Protein AF-A0A379UQ92-F1 (afdb_monomer_lite)

Sequence (175 aa):
MRFTLWGLNIDIAHPAMRDFLAQQTHRRQARGRLIAERLEKAHIPGAWEGALRLANGGAVTRGHFARFLVECGKATTMAEVFKKYLARGKTGYVPPQWCTIEQAIDVIHHSGGKAVLAHPGRYDLSAKWLKRLVAHFADHHGDAMEVAQCQQSPNERTQLATLARQHHLWGIAWI

Foldseek 3Di:
DDFDKDWAPFQPPQPLNVVLVVVLLVLQLVLLVLLQVQCVVVVNHPLSVQQVVQCVPHRRDVQSSLVSCCVVVVDVDSVVCCVAACDVPHGSDDDGDDDDLLSVQVSSVSRVTAMEGEPLVPDPDDPVVSLVVLQVNLVSPHAAYELEDPPDDPVSSVSSVVSCVVSVHHYDYDD

Organism: Salmonella enterica I (NCBI:txid59201)

pLDDT: mean 93.79, std 5.14, range [59.25, 98.0]

Secondary structure (DSSP, 8-state):
----EEEES--TT-HHHHHHHHHHHHHHHHHHHHHHHHHHTTT-TTHHHHHHHHHTTS---HHHHHHHHHHTTS-SSHHHHHHHBSSTTSBT-----PPPHHHHHHHHHHTT-EEEE--GGGSS--HHHHHHHHHHHHHTT--EEEEEETT--HHHHHHHHHHHHHTTPEEEEE-

InterPro domains:
  IPR016195 Polymerase/histidinol phosphatase-like [SSF89550] (93-172)
  IPR052018 PHP domain-containing protein [PTHR42924] (7-172)

Structure (mmCIF, N/CA/C/O backbone):
data_AF-A0A379UQ92-F1
#
_entry.id   AF-A0A379UQ92-F1
#
loop_
_atom_site.group_PDB
_atom_site.id
_atom_site.type_symbol
_atom_site.label_atom_id
_atom_site.label_alt_id
_atom_site.label_comp_id
_atom_site.label_asym_id
_atom_site.label_entity_id
_atom_site.label_seq_id
_atom_site.pdbx_PDB_ins_code
_atom_site.Cartn_x
_atom_site.Cartn_y
_atom_site.Cartn_z
_atom_site.occupancy
_atom_site.B_iso_or_equiv
_atom_site.auth_seq_id
_atom_site.auth_comp_id
_atom_site.auth_asym_id
_atom_site.auth_atom_id
_atom_site.pdbx_PDB_model_num
ATOM 1 N N . MET A 1 1 ? 0.884 -9.292 3.750 1.00 71.69 1 MET A N 1
ATOM 2 C CA . MET A 1 1 ? 1.788 -8.120 3.728 1.00 71.69 1 MET A CA 1
ATOM 3 C C . MET A 1 1 ? 1.308 -7.149 2.658 1.00 71.69 1 MET A C 1
ATOM 5 O O . MET A 1 1 ? 0.411 -7.530 1.916 1.00 71.69 1 MET A O 1
ATOM 9 N N . ARG A 1 2 ? 1.802 -5.908 2.602 1.00 84.06 2 ARG A N 1
ATOM 10 C CA . ARG A 1 2 ? 1.401 -4.936 1.572 1.00 84.06 2 ARG A CA 1
ATOM 11 C C . ARG A 1 2 ? 2.636 -4.498 0.799 1.00 84.06 2 ARG A C 1
ATOM 13 O O . ARG A 1 2 ? 3.585 -4.043 1.425 1.00 84.06 2 ARG A O 1
ATOM 20 N N . PHE A 1 3 ? 2.553 -4.586 -0.520 1.00 91.62 3 PHE A N 1
ATOM 21 C CA . PHE A 1 3 ? 3.532 -4.045 -1.452 1.00 91.62 3 PHE A CA 1
ATOM 22 C C . PHE A 1 3 ? 2.894 -2.912 -2.254 1.00 91.62 3 PHE A C 1
ATOM 24 O O . PHE A 1 3 ? 1.665 -2.826 -2.347 1.00 91.62 3 PHE A O 1
ATOM 31 N N . THR A 1 4 ? 3.728 -2.035 -2.788 1.00 92.94 4 THR A N 1
ATOM 32 C CA . THR A 1 4 ? 3.337 -0.922 -3.644 1.00 92.94 4 THR A CA 1
ATOM 33 C C . THR A 1 4 ? 4.082 -1.069 -4.959 1.00 92.94 4 THR A C 1
ATOM 35 O O . THR A 1 4 ? 5.301 -1.238 -4.969 1.00 92.94 4 THR A O 1
ATOM 38 N N . LEU A 1 5 ? 3.335 -0.982 -6.052 1.00 94.94 5 LEU A N 1
ATOM 39 C CA . LEU A 1 5 ? 3.877 -0.882 -7.396 1.00 94.94 5 LEU A CA 1
ATOM 40 C C . LEU A 1 5 ? 3.509 0.484 -7.970 1.00 94.94 5 LEU A C 1
ATOM 42 O O . LEU A 1 5 ? 2.419 0.996 -7.695 1.00 94.94 5 LEU A O 1
ATOM 46 N N . TRP A 1 6 ? 4.411 1.063 -8.752 1.00 94.44 6 TRP A N 1
ATOM 47 C CA . TRP A 1 6 ? 4.132 2.241 -9.565 1.00 94.44 6 TRP A CA 1
ATOM 48 C C . TRP A 1 6 ? 4.063 1.853 -11.037 1.00 94.44 6 TRP A C 1
ATOM 50 O O . TRP A 1 6 ? 4.828 1.007 -11.490 1.00 94.44 6 TRP A O 1
ATOM 60 N N . GLY A 1 7 ? 3.150 2.490 -11.767 1.00 94.75 7 GLY A N 1
ATOM 61 C CA . GLY A 1 7 ? 3.137 2.480 -13.224 1.00 94.75 7 GLY A CA 1
ATOM 62 C C . GLY A 1 7 ? 3.697 3.799 -13.734 1.00 94.75 7 GLY A C 1
ATOM 63 O O . GLY A 1 7 ? 3.183 4.858 -13.374 1.00 94.75 7 GLY A O 1
ATOM 64 N N . LEU A 1 8 ? 4.749 3.741 -14.545 1.00 94.50 8 LEU A N 1
ATOM 65 C CA . LEU A 1 8 ? 5.326 4.907 -15.213 1.00 94.50 8 LEU A CA 1
ATOM 66 C C . LEU A 1 8 ? 4.976 4.891 -16.696 1.00 94.50 8 LEU A C 1
ATOM 68 O O . LEU A 1 8 ? 4.950 3.823 -17.301 1.00 94.50 8 LEU A O 1
ATOM 72 N N . ASN A 1 9 ? 4.742 6.072 -17.275 1.00 94.75 9 ASN A N 1
ATOM 73 C CA . ASN A 1 9 ? 4.379 6.234 -18.687 1.00 94.75 9 ASN A CA 1
ATOM 74 C C . ASN A 1 9 ? 3.146 5.406 -19.106 1.00 94.75 9 ASN A C 1
ATOM 76 O O . ASN A 1 9 ? 3.103 4.845 -20.195 1.00 94.75 9 ASN A O 1
ATOM 80 N N . ILE A 1 10 ? 2.167 5.289 -18.2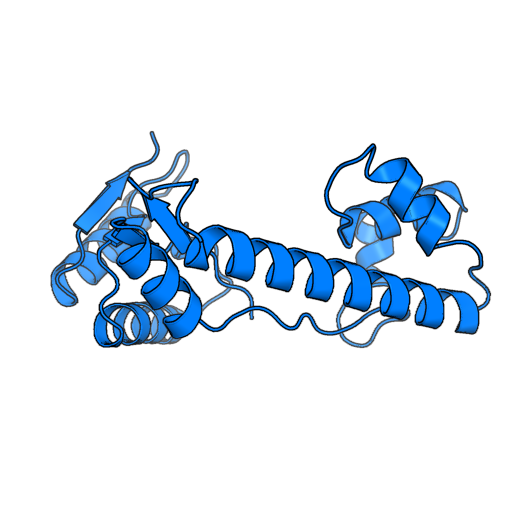07 1.00 96.19 10 ILE A N 1
ATOM 81 C CA . ILE A 1 10 ? 0.903 4.606 -18.488 1.00 96.19 10 ILE A CA 1
ATOM 82 C C . ILE A 1 10 ? -0.037 5.523 -19.273 1.00 96.19 10 ILE A C 1
ATOM 84 O O . ILE A 1 10 ? -0.128 6.721 -18.993 1.00 96.19 10 ILE A O 1
ATOM 88 N N . ASP A 1 11 ? -0.809 4.949 -20.187 1.00 95.88 11 ASP A N 1
ATOM 89 C CA . ASP A 1 11 ? -2.010 5.586 -20.707 1.00 95.88 11 ASP A CA 1
ATOM 90 C C . ASP A 1 11 ? -3.113 5.536 -19.638 1.00 95.88 11 ASP A C 1
ATOM 92 O O . ASP A 1 11 ? -3.733 4.505 -19.366 1.00 95.88 11 ASP A O 1
ATOM 96 N N . ILE A 1 12 ? -3.363 6.689 -19.020 1.00 94.88 12 ILE A N 1
ATOM 97 C CA . ILE A 1 12 ? -4.383 6.853 -17.979 1.00 94.88 12 ILE A CA 1
ATOM 98 C C . ILE A 1 12 ? -5.815 6.704 -18.513 1.00 94.88 12 ILE A C 1
ATOM 100 O O . ILE A 1 12 ? -6.742 6.493 -17.727 1.00 94.88 12 ILE A O 1
ATOM 104 N N . ALA A 1 13 ? -6.013 6.827 -19.829 1.00 96.19 13 ALA A N 1
ATOM 105 C CA . ALA A 1 13 ? -7.303 6.628 -20.472 1.00 96.19 13 ALA A CA 1
ATOM 106 C C . ALA A 1 13 ? -7.546 5.160 -20.850 1.00 96.19 13 ALA A C 1
ATOM 108 O O . ALA A 1 13 ? -8.695 4.811 -21.139 1.00 96.19 13 ALA A O 1
ATOM 109 N N . HIS A 1 14 ? -6.521 4.299 -20.784 1.00 97.19 14 HIS A N 1
ATOM 110 C CA . HIS A 1 14 ? -6.622 2.905 -21.197 1.00 97.19 14 HIS A CA 1
ATOM 111 C C . HIS A 1 14 ? -7.729 2.169 -20.413 1.00 97.19 14 HIS A C 1
ATOM 113 O O . HIS A 1 14 ? -7.691 2.147 -19.173 1.00 97.19 14 HIS A O 1
ATOM 119 N N . PRO A 1 15 ? -8.701 1.520 -21.088 1.00 96.31 15 PRO A N 1
ATOM 120 C CA . PRO A 1 15 ? -9.855 0.903 -20.431 1.00 96.31 15 PRO A CA 1
ATOM 121 C C . PRO A 1 15 ? -9.472 -0.090 -19.329 1.00 96.31 15 PRO A C 1
ATOM 123 O O . PRO A 1 15 ? -9.983 0.004 -18.217 1.00 96.31 15 PRO A O 1
ATOM 126 N N . ALA A 1 16 ? -8.481 -0.956 -19.581 1.00 94.44 16 ALA A N 1
ATOM 127 C CA . ALA A 1 16 ? -8.029 -1.935 -18.590 1.00 94.44 16 ALA A CA 1
ATOM 128 C C . ALA A 1 16 ? -7.503 -1.284 -17.294 1.00 94.44 16 ALA A C 1
ATOM 130 O O . ALA A 1 16 ? -7.762 -1.791 -16.204 1.00 94.44 16 ALA A O 1
ATOM 131 N N . MET A 1 17 ? -6.812 -0.139 -17.390 1.00 96.00 17 MET A N 1
ATOM 132 C CA . MET A 1 17 ? -6.321 0.598 -16.220 1.00 96.00 17 MET A CA 1
ATOM 133 C C . MET A 1 17 ? -7.483 1.224 -15.447 1.00 96.00 17 MET A C 1
ATOM 135 O O . MET A 1 17 ? -7.555 1.113 -14.221 1.00 96.00 17 MET A O 1
ATOM 139 N N . ARG A 1 18 ? -8.432 1.843 -16.157 1.00 96.88 18 ARG A N 1
ATOM 140 C CA . ARG A 1 18 ? -9.625 2.450 -15.550 1.00 96.88 18 ARG A CA 1
ATOM 141 C C . ARG A 1 18 ? -10.472 1.413 -14.819 1.00 96.88 18 ARG A C 1
ATOM 143 O O . ARG A 1 18 ? -10.818 1.625 -13.655 1.00 96.88 18 ARG A O 1
ATOM 150 N N . ASP A 1 19 ? -10.740 0.282 -15.461 1.00 96.44 19 ASP A N 1
ATOM 151 C CA . ASP A 1 19 ? -11.522 -0.810 -14.885 1.00 96.44 19 ASP A CA 1
ATOM 152 C C . ASP A 1 19 ? -10.812 -1.418 -13.676 1.00 96.44 19 ASP A C 1
ATOM 154 O O . ASP A 1 19 ? -11.422 -1.637 -12.626 1.00 96.44 19 ASP A O 1
ATOM 158 N N . PHE A 1 20 ? -9.498 -1.620 -13.772 1.00 95.94 20 PHE A N 1
ATOM 159 C CA . PHE A 1 20 ? -8.698 -2.123 -12.664 1.00 95.94 20 PHE A CA 1
ATOM 160 C C . PHE A 1 20 ? -8.739 -1.189 -11.446 1.00 95.94 20 PHE A C 1
ATOM 162 O O . PHE A 1 20 ? -8.986 -1.642 -10.323 1.00 95.94 20 PHE A O 1
ATOM 169 N N . LEU A 1 21 ? -8.558 0.122 -11.644 1.00 94.69 21 LEU A N 1
ATOM 170 C CA . LEU A 1 21 ? -8.633 1.120 -10.572 1.00 94.69 21 LEU A CA 1
ATOM 171 C C . LEU A 1 21 ? -10.047 1.235 -9.984 1.00 94.69 21 LEU A C 1
ATOM 173 O O . LEU A 1 21 ? -10.193 1.378 -8.762 1.00 94.69 21 LEU A O 1
ATOM 177 N N . ALA A 1 22 ? -11.088 1.113 -10.810 1.00 95.38 22 ALA A N 1
ATOM 178 C CA . ALA A 1 22 ? -12.474 1.060 -10.354 1.00 95.38 22 ALA A CA 1
ATOM 179 C C . ALA A 1 22 ? -12.717 -0.165 -9.457 1.00 95.38 22 ALA A C 1
ATOM 181 O O . ALA A 1 22 ? -13.262 -0.031 -8.357 1.00 95.38 22 ALA A O 1
ATOM 182 N N . GLN A 1 23 ? -12.214 -1.342 -9.845 1.00 95.31 23 GLN A N 1
ATOM 183 C CA . GLN A 1 23 ? -12.277 -2.549 -9.017 1.00 95.31 23 GLN A CA 1
ATOM 184 C C . GLN A 1 23 ? -11.530 -2.375 -7.687 1.00 95.31 23 GLN A C 1
ATOM 186 O O . GLN A 1 23 ? -12.061 -2.737 -6.633 1.00 95.31 23 GLN A O 1
ATOM 191 N N . GLN A 1 24 ? -10.326 -1.786 -7.690 1.00 94.50 24 GLN A N 1
ATOM 192 C CA . GLN A 1 24 ? -9.588 -1.527 -6.445 1.00 94.50 24 GLN A CA 1
ATOM 193 C C . GLN A 1 24 ? -10.324 -0.530 -5.537 1.00 94.50 24 GLN A C 1
ATOM 195 O O . GLN A 1 24 ? -10.327 -0.679 -4.309 1.00 94.50 24 GLN A O 1
ATOM 200 N N . THR A 1 25 ? -10.986 0.466 -6.129 1.00 93.56 25 THR A N 1
ATOM 201 C CA . THR A 1 25 ? -11.819 1.435 -5.408 1.00 93.56 25 THR A CA 1
ATOM 202 C C . THR A 1 25 ? -13.021 0.748 -4.767 1.00 93.56 25 THR A C 1
ATOM 204 O O . THR A 1 25 ? -13.250 0.915 -3.566 1.00 93.56 25 THR A O 1
ATOM 207 N N . HIS A 1 26 ? -13.726 -0.101 -5.516 1.00 94.31 26 HIS A N 1
ATOM 208 C CA . HIS A 1 26 ? -14.856 -0.869 -5.003 1.00 94.31 26 HIS A CA 1
ATOM 209 C C . HIS A 1 26 ? -14.442 -1.802 -3.854 1.00 94.31 26 HIS A C 1
ATOM 211 O O . HIS A 1 26 ? -15.044 -1.761 -2.780 1.00 94.31 26 HIS A O 1
ATOM 217 N N . ARG A 1 27 ? -13.344 -2.560 -4.004 1.00 94.31 27 ARG A N 1
ATOM 218 C CA . ARG A 1 27 ? -12.796 -3.424 -2.935 1.00 94.31 27 ARG A CA 1
ATOM 219 C C . ARG A 1 27 ? -12.478 -2.637 -1.665 1.00 94.31 27 ARG A C 1
ATOM 221 O O . ARG A 1 27 ? -12.752 -3.092 -0.553 1.00 94.31 27 ARG A O 1
ATOM 228 N N . ARG A 1 28 ? -11.912 -1.436 -1.809 1.00 93.69 28 ARG A N 1
ATOM 229 C CA . ARG A 1 28 ? -11.604 -0.550 -0.679 1.00 93.69 28 ARG A CA 1
ATOM 230 C C . ARG A 1 28 ? -12.867 -0.067 0.030 1.00 93.69 28 ARG A C 1
ATOM 232 O O . ARG A 1 28 ? -12.887 -0.078 1.261 1.00 93.69 28 ARG A O 1
ATOM 239 N N . GLN A 1 29 ? -13.893 0.334 -0.718 1.00 94.19 29 GLN A N 1
ATOM 240 C CA . GLN A 1 29 ? -15.174 0.764 -0.154 1.00 94.19 29 GLN A CA 1
ATOM 241 C C . GLN A 1 29 ? -15.892 -0.391 0.548 1.00 94.19 29 GLN A C 1
ATOM 243 O O . GLN A 1 29 ? -16.269 -0.242 1.708 1.00 94.19 29 GLN A O 1
ATOM 248 N N . ALA A 1 30 ? -15.995 -1.557 -0.095 1.00 95.06 30 ALA A N 1
ATOM 249 C CA . ALA A 1 30 ? -16.586 -2.760 0.491 1.00 95.06 30 ALA A CA 1
ATOM 250 C C . ALA A 1 30 ? -15.886 -3.141 1.803 1.00 95.06 30 ALA A C 1
ATOM 252 O O . ALA A 1 30 ? -16.522 -3.335 2.838 1.00 95.06 30 ALA A O 1
ATOM 253 N N . ARG A 1 31 ? -14.548 -3.129 1.808 1.00 96.19 31 ARG A N 1
ATOM 254 C CA . ARG A 1 31 ? -13.767 -3.330 3.030 1.00 96.19 31 ARG A CA 1
ATOM 255 C C . ARG A 1 31 ? -14.053 -2.269 4.094 1.00 96.19 31 ARG A C 1
ATOM 257 O O . ARG A 1 31 ? -14.074 -2.598 5.274 1.00 96.19 31 ARG A O 1
ATOM 264 N N . GLY A 1 32 ? -14.203 -1.005 3.708 1.00 96.12 32 GLY A N 1
ATOM 265 C CA . GLY A 1 32 ? -14.543 0.077 4.628 1.00 96.12 32 GLY A CA 1
ATOM 266 C C . GLY A 1 32 ? -15.903 -0.133 5.299 1.00 96.12 32 GLY A C 1
ATOM 267 O O . GLY A 1 32 ? -15.993 -0.007 6.516 1.00 96.12 32 GLY A O 1
ATOM 268 N N . ARG A 1 33 ? -16.919 -0.560 4.543 1.00 96.62 33 ARG A N 1
ATOM 269 C CA . ARG A 1 33 ? -18.237 -0.920 5.091 1.00 96.62 33 ARG A CA 1
ATOM 270 C C . ARG A 1 33 ? -18.137 -2.068 6.101 1.00 96.62 33 ARG A C 1
ATOM 272 O O . ARG A 1 33 ? -18.614 -1.928 7.219 1.00 96.62 33 ARG A O 1
ATOM 279 N N . LEU A 1 34 ? -17.375 -3.119 5.786 1.00 97.44 34 LEU A N 1
ATOM 280 C CA . LEU A 1 34 ? -17.117 -4.221 6.727 1.00 97.44 34 LEU A CA 1
ATOM 281 C C . LEU A 1 34 ? -16.401 -3.772 8.014 1.00 97.44 34 LEU A C 1
ATOM 283 O O . LEU A 1 34 ? -16.612 -4.352 9.079 1.00 97.44 34 LEU A O 1
ATOM 287 N N . ILE A 1 35 ? -15.515 -2.770 7.937 1.00 97.44 35 ILE A N 1
ATOM 288 C CA . ILE A 1 35 ? -14.888 -2.184 9.133 1.00 97.44 35 ILE A CA 1
ATOM 289 C C . ILE A 1 35 ? -15.955 -1.510 9.990 1.00 97.44 35 ILE A C 1
ATOM 291 O O . ILE A 1 35 ? -15.989 -1.752 11.196 1.00 97.44 35 ILE A O 1
ATOM 295 N N . ALA A 1 36 ? -16.816 -0.697 9.374 1.00 97.38 36 ALA A N 1
ATOM 296 C CA . ALA A 1 36 ? -17.895 -0.011 10.070 1.00 97.38 36 ALA A CA 1
ATOM 297 C C . ALA A 1 36 ? -18.851 -1.003 10.741 1.00 97.38 36 ALA A C 1
ATOM 299 O O . ALA A 1 36 ? -19.088 -0.882 11.934 1.00 97.38 36 ALA A O 1
ATOM 300 N N . GLU A 1 37 ? -19.281 -2.056 10.043 1.00 97.44 37 GLU A N 1
ATOM 301 C CA . GLU A 1 37 ? -20.126 -3.117 10.614 1.00 97.44 37 GLU A CA 1
ATOM 302 C C . GLU A 1 37 ? -19.489 -3.796 11.837 1.00 97.44 37 GLU A C 1
ATOM 304 O O . GLU A 1 37 ? -20.167 -4.122 12.811 1.00 97.44 37 GLU A O 1
ATOM 309 N N . ARG A 1 38 ? -18.169 -4.027 11.817 1.00 97.50 38 ARG A N 1
ATOM 310 C CA . ARG A 1 38 ? -17.452 -4.607 12.966 1.00 97.50 38 ARG A CA 1
ATOM 311 C C . ARG A 1 38 ? -17.343 -3.639 14.143 1.00 97.50 38 ARG A C 1
ATOM 313 O O . ARG A 1 38 ? -17.258 -4.102 15.277 1.00 97.50 38 ARG A O 1
ATOM 320 N N . LEU A 1 39 ? -17.291 -2.336 13.883 1.00 97.06 39 LEU A N 1
ATOM 321 C CA . LEU A 1 39 ? -17.294 -1.300 14.918 1.00 97.06 39 LEU A CA 1
ATOM 322 C C . LEU A 1 39 ? -18.701 -1.110 15.501 1.00 97.06 39 LEU A C 1
ATOM 324 O O . LEU A 1 39 ? -18.840 -1.042 16.718 1.00 97.06 39 LEU A O 1
ATOM 328 N N . GLU A 1 40 ? -19.731 -1.149 14.658 1.00 96.75 40 GLU A N 1
ATOM 329 C CA . GLU A 1 40 ? -21.146 -1.118 15.042 1.00 96.75 40 GLU A CA 1
ATOM 330 C C . GLU A 1 40 ? -21.470 -2.250 16.028 1.00 96.75 40 GLU A C 1
ATOM 332 O O . GLU A 1 40 ? -21.958 -2.009 17.130 1.00 96.75 40 GLU A O 1
ATOM 337 N N . LYS A 1 41 ? -21.065 -3.486 15.698 1.00 96.56 41 LYS A N 1
ATOM 338 C CA . LYS A 1 41 ? -21.192 -4.664 16.581 1.00 96.56 41 LYS A CA 1
ATOM 339 C C . LYS A 1 41 ? -20.452 -4.526 17.915 1.00 96.56 41 LYS A C 1
ATOM 341 O O . LYS A 1 41 ? -20.736 -5.273 18.842 1.00 96.56 41 LYS A O 1
ATOM 346 N N . ALA A 1 42 ? -19.501 -3.602 18.009 1.00 95.19 42 ALA A N 1
ATOM 347 C CA . ALA A 1 42 ? -18.781 -3.272 19.234 1.00 95.19 42 ALA A CA 1
ATOM 348 C C . A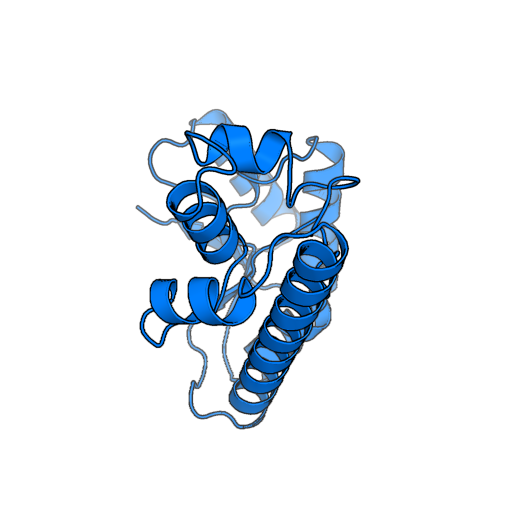LA A 1 42 ? -19.323 -2.001 19.915 1.00 95.19 42 ALA A C 1
ATOM 350 O O . ALA A 1 42 ? -18.613 -1.381 20.708 1.00 95.19 42 ALA A O 1
ATOM 351 N N . HIS A 1 43 ? -20.562 -1.609 19.601 1.00 95.69 43 HIS A N 1
ATOM 352 C CA . HIS A 1 43 ? -21.240 -0.426 20.135 1.00 95.69 43 HIS A CA 1
ATOM 353 C C . HIS A 1 43 ? -20.517 0.891 19.801 1.00 95.69 43 HIS A C 1
ATOM 355 O O . HIS A 1 43 ? -20.416 1.806 20.625 1.00 95.69 43 HIS A O 1
ATOM 361 N N . ILE A 1 44 ? -19.979 0.980 18.582 1.00 95.56 44 ILE A N 1
ATOM 362 C CA . ILE A 1 44 ? -19.385 2.196 18.017 1.00 95.56 44 ILE A CA 1
ATOM 363 C C . ILE A 1 44 ? -20.119 2.523 16.707 1.00 95.56 44 ILE A C 1
ATOM 365 O O . ILE A 1 44 ? -19.621 2.180 15.628 1.00 95.56 44 ILE A O 1
ATOM 369 N N . PRO A 1 45 ? -21.310 3.142 16.796 1.00 95.94 45 PRO A N 1
ATOM 370 C CA . PRO A 1 45 ? -22.138 3.409 15.633 1.00 95.94 45 PRO A CA 1
ATOM 371 C C . PRO A 1 45 ? -21.595 4.534 14.750 1.00 95.94 45 PRO A C 1
ATOM 373 O O . PRO A 1 45 ? -20.821 5.375 15.208 1.00 95.94 45 PRO A O 1
ATOM 376 N N . GLY A 1 46 ? -22.019 4.575 13.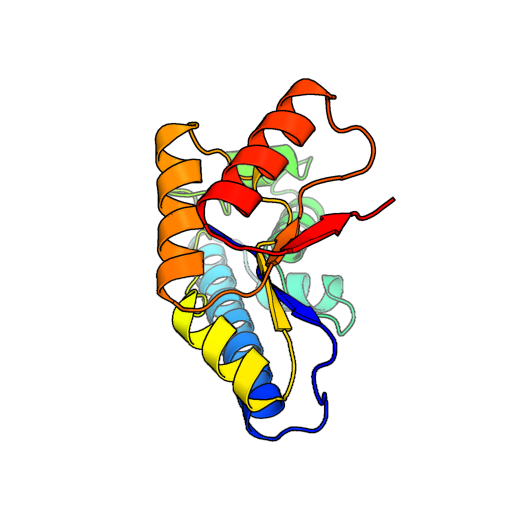484 1.00 95.88 46 GLY A N 1
ATOM 377 C CA . GLY A 1 46 ? -21.767 5.714 12.579 1.00 95.88 46 GLY A CA 1
ATOM 378 C C . GLY A 1 46 ? -20.333 5.818 12.043 1.00 95.88 46 GLY A C 1
ATOM 379 O O . GLY A 1 46 ? -19.898 6.866 11.554 1.00 95.88 46 GLY A O 1
ATOM 380 N N . ALA A 1 47 ? -19.560 4.735 12.150 1.00 96.81 47 ALA A N 1
ATOM 381 C CA . ALA A 1 47 ? -18.155 4.730 11.762 1.00 96.81 47 ALA A CA 1
ATOM 382 C C . ALA A 1 47 ? -17.935 4.912 10.253 1.00 96.81 47 ALA A C 1
ATOM 384 O O . ALA A 1 47 ? -16.899 5.449 9.851 1.00 96.81 47 ALA A O 1
ATOM 385 N N . TRP A 1 48 ? -18.877 4.471 9.413 1.00 97.19 48 TRP A N 1
ATOM 386 C CA . TRP A 1 48 ? -18.783 4.645 7.962 1.00 97.19 48 TRP A CA 1
ATOM 387 C C . TRP A 1 48 ? -18.937 6.117 7.574 1.00 97.19 48 TRP A C 1
ATOM 389 O O . TRP A 1 48 ? -18.086 6.663 6.873 1.00 97.19 48 TRP A O 1
ATOM 399 N N . GLU A 1 49 ? -19.976 6.768 8.084 1.00 96.81 49 GLU A N 1
ATOM 400 C CA . GLU A 1 49 ? -20.319 8.165 7.836 1.00 96.81 49 GLU A CA 1
ATOM 401 C C . GLU A 1 49 ? -19.217 9.087 8.358 1.00 96.81 49 GLU A C 1
ATOM 403 O O . GLU A 1 49 ? -18.761 9.988 7.650 1.00 96.81 49 GLU A O 1
ATOM 408 N N . GLY A 1 50 ? -18.714 8.812 9.565 1.00 96.56 50 GLY A N 1
ATOM 409 C CA . GLY A 1 50 ? -17.582 9.533 10.137 1.00 96.56 50 GLY A CA 1
ATOM 410 C C . GLY A 1 50 ? -16.320 9.410 9.284 1.00 96.56 50 GLY A C 1
ATOM 411 O O . GLY A 1 50 ? -15.684 10.413 8.956 1.00 96.56 50 GLY A O 1
ATOM 412 N N . ALA A 1 51 ? -15.979 8.192 8.852 1.00 97.00 51 ALA A N 1
ATOM 413 C CA . ALA A 1 51 ? -14.827 7.972 7.983 1.00 97.00 51 ALA A CA 1
ATOM 414 C C . ALA A 1 51 ? -14.993 8.615 6.594 1.00 97.00 51 ALA A C 1
ATOM 416 O O . ALA A 1 51 ? -14.001 9.072 6.025 1.00 97.00 51 ALA A O 1
ATOM 417 N N . LEU A 1 52 ? -16.213 8.663 6.050 1.00 96.31 52 LEU A N 1
ATOM 418 C CA . LEU A 1 52 ? -16.516 9.301 4.769 1.00 96.31 52 LEU A CA 1
ATOM 419 C C . LEU A 1 52 ? -16.374 10.824 4.857 1.00 96.31 52 LEU A C 1
ATOM 421 O O . LEU A 1 52 ? -15.697 11.418 4.017 1.00 96.31 52 LEU A O 1
ATOM 425 N N . ARG A 1 53 ? -16.921 11.442 5.913 1.00 97.06 53 ARG A N 1
ATOM 426 C CA . ARG A 1 53 ? -16.748 12.876 6.200 1.00 97.06 53 ARG A CA 1
ATOM 427 C C . ARG A 1 53 ? -15.267 13.242 6.274 1.00 97.06 53 ARG A C 1
ATOM 429 O O . ARG A 1 53 ? -14.825 14.189 5.635 1.00 97.06 53 ARG A O 1
ATOM 436 N N . LEU A 1 54 ? -14.485 12.445 6.998 1.00 95.88 54 LEU A N 1
ATOM 437 C CA . LEU A 1 54 ? -13.046 12.660 7.170 1.00 95.88 54 LEU A CA 1
ATOM 438 C C . LEU A 1 54 ? -12.213 12.371 5.917 1.00 95.88 54 LEU A C 1
ATOM 440 O O . LEU A 1 54 ? -11.058 12.791 5.849 1.00 95.88 54 LEU A O 1
ATOM 444 N N . ALA A 1 55 ? -12.767 11.642 4.947 1.00 94.44 55 ALA A N 1
ATOM 445 C CA . ALA A 1 55 ? -12.119 11.402 3.665 1.00 94.44 55 ALA A CA 1
ATOM 446 C C . ALA A 1 55 ? -12.247 12.595 2.705 1.00 94.44 55 ALA A C 1
ATOM 448 O O . ALA A 1 55 ? -11.463 12.672 1.763 1.00 94.44 55 ALA A O 1
ATOM 449 N N . ASN A 1 56 ? -13.204 13.504 2.939 1.00 93.00 56 ASN A N 1
ATOM 450 C CA . ASN A 1 56 ? -13.433 14.728 2.163 1.00 93.00 56 ASN A CA 1
ATOM 451 C C . ASN A 1 56 ? -13.457 14.500 0.636 1.00 93.00 56 ASN A C 1
ATOM 453 O O . ASN A 1 56 ? -12.673 15.082 -0.109 1.00 93.00 56 ASN A O 1
ATOM 457 N N . GLY A 1 57 ? -14.293 13.564 0.176 1.00 88.50 57 GLY A N 1
ATOM 458 C CA . GLY A 1 57 ? -14.382 13.175 -1.241 1.00 88.50 57 GLY A CA 1
ATOM 459 C C . GLY A 1 57 ? -13.245 12.268 -1.738 1.00 88.50 57 GLY A C 1
ATOM 460 O O . GLY A 1 57 ? -13.333 11.713 -2.830 1.00 88.50 57 GLY A O 1
ATOM 461 N N . GLY A 1 58 ? -12.201 12.060 -0.933 1.00 91.00 58 GLY A N 1
ATOM 462 C CA . GLY A 1 58 ? -11.109 11.136 -1.215 1.00 91.00 58 GLY A CA 1
ATOM 463 C C . GLY A 1 58 ? -11.421 9.673 -0.880 1.00 91.00 58 GLY A C 1
ATOM 464 O O . GLY A 1 58 ? -12.457 9.310 -0.318 1.00 91.00 58 GLY A O 1
ATOM 465 N N . ALA A 1 59 ? -10.469 8.792 -1.193 1.00 90.38 59 ALA A N 1
ATOM 466 C CA . ALA A 1 59 ? -10.604 7.365 -0.922 1.00 90.38 59 ALA A CA 1
ATOM 467 C C . ALA A 1 59 ? -10.583 7.065 0.587 1.00 90.38 59 ALA A C 1
ATOM 469 O O . ALA A 1 59 ? -9.611 7.363 1.285 1.00 90.38 59 ALA A O 1
ATOM 470 N N . VAL A 1 60 ? -11.615 6.383 1.094 1.00 94.12 60 VAL A N 1
ATOM 471 C CA . VAL A 1 60 ? -11.695 6.009 2.514 1.00 94.12 60 VAL A CA 1
ATOM 472 C C . VAL A 1 60 ? -10.554 5.056 2.897 1.00 94.12 60 VAL A C 1
ATOM 474 O O . VAL A 1 60 ? -10.320 4.025 2.261 1.00 94.12 60 VAL A O 1
ATOM 477 N N . THR A 1 61 ? -9.827 5.383 3.966 1.00 93.19 61 THR A N 1
ATOM 478 C CA . THR A 1 61 ? -8.728 4.565 4.494 1.00 93.19 61 THR A CA 1
ATOM 479 C C . THR A 1 61 ? -8.955 4.221 5.962 1.00 93.19 61 THR A C 1
ATOM 481 O O . THR A 1 61 ? -9.748 4.856 6.652 1.00 93.19 61 THR A O 1
ATOM 484 N N . ARG A 1 62 ? -8.199 3.245 6.487 1.00 94.38 62 ARG A N 1
ATOM 485 C CA . ARG A 1 62 ? -8.176 2.963 7.936 1.00 94.38 62 ARG A CA 1
ATOM 486 C C . ARG A 1 62 ? -7.797 4.185 8.778 1.00 94.38 62 ARG A C 1
ATOM 488 O O . ARG A 1 62 ? -8.202 4.252 9.929 1.00 94.38 62 ARG A O 1
ATOM 495 N N . GLY A 1 63 ? -7.033 5.127 8.219 1.00 95.00 63 GLY A N 1
ATOM 496 C CA . GLY A 1 63 ? -6.685 6.366 8.908 1.00 95.00 63 GLY A CA 1
ATOM 497 C C . GLY A 1 63 ? -7.908 7.239 9.189 1.00 95.00 63 GLY A C 1
ATOM 498 O O . GLY A 1 63 ? -7.976 7.849 10.247 1.00 95.00 63 GLY A O 1
ATOM 499 N N . HIS A 1 64 ? -8.907 7.244 8.302 1.00 97.25 64 HIS A N 1
ATOM 500 C CA . HIS A 1 64 ? -10.139 8.013 8.514 1.00 97.25 64 HIS A CA 1
ATOM 501 C C . HIS A 1 64 ? -10.996 7.404 9.627 1.00 97.25 64 HIS A C 1
ATOM 503 O O . HIS A 1 64 ? -11.439 8.126 10.511 1.00 97.25 64 HIS A O 1
ATOM 509 N N . PHE A 1 65 ? -11.123 6.073 9.669 1.00 97.44 65 PHE A N 1
ATOM 510 C CA . PHE A 1 65 ? -11.744 5.387 10.810 1.00 97.44 65 PHE A CA 1
ATOM 511 C C . PHE A 1 65 ? -11.012 5.667 12.121 1.00 97.44 65 PHE A C 1
ATOM 513 O O . PHE A 1 65 ? -11.645 5.841 13.155 1.00 97.44 65 PHE A O 1
ATOM 520 N N . ALA A 1 66 ? -9.678 5.719 12.092 1.00 97.25 66 ALA A N 1
ATOM 521 C CA . ALA A 1 66 ? -8.918 6.011 13.294 1.00 97.25 66 ALA A CA 1
ATOM 522 C C . ALA A 1 66 ? -9.147 7.439 13.798 1.00 97.25 66 ALA A C 1
ATOM 524 O O . ALA A 1 66 ? -9.361 7.628 14.989 1.00 97.25 66 ALA A O 1
ATOM 525 N N . ARG A 1 67 ? -9.198 8.422 12.896 1.00 96.81 67 ARG A N 1
ATOM 526 C CA . ARG A 1 67 ? -9.572 9.799 13.245 1.00 96.81 67 ARG A CA 1
ATOM 527 C C . ARG A 1 67 ? -10.988 9.874 13.823 1.00 96.81 67 ARG A C 1
ATOM 529 O O . ARG A 1 67 ? -11.164 10.494 14.860 1.00 96.81 67 ARG A O 1
ATOM 536 N N . PHE A 1 68 ? -11.954 9.170 13.231 1.00 97.56 68 PHE A N 1
ATOM 537 C CA . PHE A 1 68 ? -13.316 9.078 13.769 1.00 97.56 68 PHE A CA 1
ATOM 538 C C . PHE A 1 68 ? -13.348 8.494 15.192 1.00 97.56 68 PHE A C 1
ATOM 540 O O . PHE A 1 68 ? -14.011 9.028 16.074 1.00 97.56 68 PHE A O 1
ATOM 547 N N . LEU A 1 69 ? -12.586 7.427 15.453 1.00 96.94 69 LEU A N 1
ATOM 548 C CA . LEU A 1 69 ? -12.498 6.829 16.791 1.00 96.94 69 LEU A CA 1
ATOM 549 C C . LEU A 1 69 ? -11.896 7.784 17.830 1.00 96.94 69 LEU A C 1
ATOM 551 O O . LEU A 1 69 ? -12.259 7.702 19.004 1.00 96.94 69 LEU A O 1
ATOM 555 N N . VAL A 1 70 ? -10.998 8.677 17.408 1.00 97.19 70 VAL A N 1
ATOM 556 C CA . VAL A 1 70 ? -10.490 9.757 18.263 1.00 97.19 70 VAL A CA 1
ATOM 557 C C . VAL A 1 70 ? -11.566 10.823 18.489 1.00 97.19 70 VAL A C 1
ATOM 559 O O . VAL A 1 70 ? -11.817 11.177 19.636 1.00 97.19 70 VAL A O 1
ATOM 562 N N . GLU A 1 71 ? -12.257 11.279 17.438 1.00 96.00 71 GLU A N 1
ATOM 563 C CA . GLU A 1 71 ? -13.345 12.270 17.546 1.00 96.00 71 GLU A CA 1
ATOM 564 C C . GLU A 1 71 ? -14.474 11.811 18.487 1.00 96.00 71 GLU A C 1
ATOM 566 O O . GLU A 1 71 ? -15.007 12.612 19.246 1.00 96.00 71 GLU A O 1
ATOM 571 N N . CYS A 1 72 ? -14.811 10.518 18.493 1.00 93.75 72 CYS A N 1
ATOM 572 C CA . CYS A 1 72 ? -15.839 9.950 19.373 1.00 93.75 72 CYS A CA 1
ATOM 573 C C . CYS A 1 72 ? -15.321 9.537 20.765 1.00 93.75 72 CYS A C 1
ATOM 575 O O . CYS A 1 72 ? -16.007 8.808 21.485 1.00 93.75 72 CYS A O 1
ATOM 577 N N . GLY A 1 73 ? -14.099 9.933 21.136 1.00 94.38 73 GLY A N 1
ATOM 578 C CA . GLY A 1 73 ? -13.533 9.706 22.469 1.00 94.38 73 GLY A CA 1
ATOM 579 C C . GLY A 1 73 ? -13.182 8.249 22.795 1.00 94.38 73 GLY A C 1
ATOM 580 O O . GLY A 1 73 ? -12.966 7.915 23.958 1.00 94.38 73 GLY A O 1
ATOM 581 N N . LYS A 1 74 ? -13.107 7.351 21.800 1.00 94.19 74 LYS A N 1
ATOM 582 C CA . LYS A 1 74 ? -12.733 5.935 22.014 1.00 94.19 74 LYS A CA 1
ATOM 583 C C . LYS A 1 74 ? -11.219 5.738 22.173 1.00 94.19 74 LYS A C 1
ATOM 585 O O . LYS A 1 74 ? -10.787 4.678 22.637 1.00 94.19 74 LYS A O 1
ATOM 590 N N . ALA A 1 75 ? -10.426 6.734 21.781 1.00 94.44 75 ALA A N 1
ATOM 591 C CA . ALA A 1 75 ? -8.983 6.826 21.986 1.00 94.44 75 ALA A CA 1
ATOM 592 C C . ALA A 1 75 ? -8.538 8.297 21.956 1.00 94.44 75 ALA A C 1
ATOM 594 O O . ALA A 1 75 ? -9.202 9.133 21.355 1.00 94.44 75 ALA A O 1
ATOM 595 N N . THR A 1 76 ? -7.388 8.602 22.552 1.00 93.69 76 THR A N 1
ATOM 596 C CA . THR A 1 76 ? -6.823 9.961 22.600 1.00 93.69 76 THR A CA 1
ATOM 597 C C . THR A 1 76 ? -5.901 10.268 21.421 1.00 93.69 76 THR A C 1
ATOM 599 O O . THR A 1 76 ? -5.762 11.416 21.012 1.00 93.69 76 THR A O 1
ATOM 602 N N . THR A 1 77 ? -5.264 9.242 20.849 1.00 95.75 77 THR A N 1
ATOM 603 C CA . THR A 1 77 ? -4.298 9.394 19.755 1.00 95.75 77 THR A CA 1
ATOM 604 C C . THR A 1 77 ? -4.484 8.327 18.685 1.00 95.75 77 THR A C 1
ATOM 606 O O . THR A 1 77 ? -4.970 7.224 18.942 1.00 95.75 77 THR A O 1
ATOM 609 N N . MET A 1 78 ? -4.004 8.616 17.474 1.00 94.69 78 MET A N 1
ATOM 610 C CA . MET A 1 78 ? -3.979 7.649 16.371 1.00 94.69 78 MET A CA 1
ATOM 611 C C . MET A 1 78 ? -3.217 6.364 16.738 1.00 94.69 78 MET A C 1
ATOM 613 O O . MET A 1 78 ? -3.630 5.269 16.361 1.00 94.69 78 MET A O 1
ATOM 617 N N . ALA A 1 79 ? -2.117 6.484 17.490 1.00 94.25 79 ALA A N 1
ATOM 618 C CA . ALA A 1 79 ? -1.327 5.339 17.940 1.00 94.25 79 ALA A CA 1
ATOM 619 C C . ALA A 1 79 ? -2.125 4.445 18.901 1.00 94.25 79 ALA A C 1
ATOM 621 O O . ALA A 1 79 ? -2.135 3.221 18.759 1.00 94.25 79 ALA A O 1
ATOM 622 N N . GLU A 1 80 ? -2.848 5.055 19.842 1.00 95.50 80 GLU A N 1
ATOM 623 C CA . GLU A 1 80 ? -3.724 4.332 20.759 1.00 95.50 80 GLU A CA 1
ATOM 624 C C . GLU A 1 80 ? -4.861 3.620 20.016 1.00 95.50 80 GLU A C 1
ATOM 626 O O . GLU A 1 80 ? -5.163 2.464 20.332 1.00 95.50 80 GLU A O 1
ATOM 631 N N . VAL A 1 81 ? -5.430 4.255 18.983 1.00 96.31 81 VAL A N 1
ATOM 632 C CA . VAL A 1 81 ? -6.413 3.593 18.122 1.00 96.31 81 VAL A CA 1
ATOM 633 C C . VAL A 1 81 ? -5.832 2.317 17.545 1.00 96.31 81 VAL A C 1
ATOM 635 O O . VAL A 1 81 ? -6.438 1.275 17.732 1.00 96.31 81 VAL A O 1
ATOM 638 N N . PHE A 1 82 ? -4.670 2.352 16.888 1.00 95.12 82 PHE A N 1
ATOM 639 C CA . PHE A 1 82 ? -4.105 1.142 16.278 1.00 95.12 82 PHE A CA 1
ATOM 640 C C . PHE A 1 82 ? -3.659 0.091 17.304 1.00 95.12 82 PHE A C 1
ATOM 642 O O . PHE A 1 82 ? -3.568 -1.088 16.970 1.00 95.12 82 PHE A O 1
ATOM 649 N N . LYS A 1 83 ? -3.428 0.475 18.564 1.00 94.81 83 LYS A N 1
ATOM 650 C CA . LYS A 1 83 ? -3.179 -0.475 19.659 1.00 94.81 83 LYS A CA 1
ATOM 651 C C . LYS A 1 83 ? -4.455 -1.223 20.076 1.00 94.81 83 LYS A C 1
ATOM 653 O O . LYS A 1 83 ? -4.394 -2.422 20.365 1.00 94.81 83 LYS A O 1
ATOM 658 N N . LYS A 1 84 ? -5.600 -0.531 20.118 1.00 94.12 84 LYS A N 1
ATOM 659 C CA . LYS A 1 84 ? -6.884 -1.049 20.636 1.00 94.12 84 LYS A CA 1
ATOM 660 C C . LYS A 1 84 ? -7.837 -1.569 19.548 1.00 94.12 84 LYS A C 1
ATOM 662 O O . LYS A 1 84 ? -8.542 -2.549 19.770 1.00 94.12 84 LYS A O 1
ATOM 667 N N . TYR A 1 85 ? -7.821 -0.957 18.371 1.00 95.06 85 TYR A N 1
ATOM 668 C CA . TYR A 1 85 ? -8.754 -1.129 17.256 1.00 95.06 85 TYR A CA 1
ATOM 669 C C . TYR A 1 85 ? -7.995 -1.209 15.919 1.00 95.06 85 TYR A C 1
ATOM 671 O O . TYR A 1 85 ? -6.834 -0.830 15.812 1.00 95.06 85 TYR A O 1
ATOM 679 N N . LEU A 1 86 ? -8.652 -1.683 14.859 1.00 95.19 86 LEU A N 1
ATOM 680 C CA . LEU A 1 86 ? -8.200 -1.624 13.454 1.00 95.19 86 LEU A CA 1
ATOM 681 C C . LEU A 1 86 ? -6.874 -2.344 13.103 1.00 95.19 86 LEU A C 1
ATOM 683 O O . LEU A 1 86 ? -6.526 -2.425 11.915 1.00 95.19 86 LEU A O 1
ATOM 687 N N . ALA A 1 87 ? -6.143 -2.877 14.084 1.00 93.81 87 ALA A N 1
ATOM 688 C CA . ALA A 1 87 ? -4.968 -3.733 13.922 1.00 93.81 87 ALA A CA 1
ATOM 689 C C . ALA A 1 87 ? -5.335 -5.220 13.909 1.00 93.81 87 ALA A C 1
ATOM 691 O O . ALA A 1 87 ? -6.418 -5.616 14.328 1.00 93.81 87 ALA A O 1
ATOM 692 N N . ARG A 1 88 ? -4.435 -6.069 13.405 1.00 92.19 88 ARG A N 1
ATOM 693 C CA . ARG A 1 88 ? -4.705 -7.506 13.258 1.00 92.19 88 ARG A CA 1
ATOM 694 C C . ARG A 1 88 ? -5.134 -8.114 14.600 1.00 92.19 88 ARG A C 1
ATOM 696 O O . ARG A 1 88 ? -4.454 -7.937 15.603 1.00 92.19 88 ARG A O 1
ATOM 703 N N . GLY A 1 89 ? -6.269 -8.815 14.598 1.00 92.19 89 GLY A N 1
ATOM 704 C CA . GLY A 1 89 ? -6.853 -9.410 15.807 1.00 92.19 89 GLY A CA 1
ATOM 705 C C . GLY A 1 89 ? -7.576 -8.424 16.733 1.00 92.19 89 GLY A C 1
ATOM 706 O O . GLY A 1 89 ? -8.014 -8.826 17.803 1.00 92.19 89 GLY A O 1
ATOM 707 N N . LYS A 1 90 ? -7.709 -7.149 16.352 1.00 95.31 90 LYS A N 1
ATOM 708 C CA . LYS A 1 90 ? -8.437 -6.123 17.111 1.00 95.31 90 LYS A CA 1
ATOM 709 C C . LYS A 1 90 ? -9.792 -5.802 16.483 1.00 95.31 90 LYS A C 1
ATOM 711 O O . LYS A 1 90 ? -10.029 -6.056 15.299 1.00 95.31 90 LYS A O 1
ATOM 716 N N . THR A 1 91 ? -10.667 -5.192 17.274 1.00 94.94 91 THR A N 1
ATOM 717 C CA . THR A 1 91 ? -12.006 -4.758 16.856 1.00 94.94 91 THR A CA 1
ATOM 718 C C . THR A 1 91 ? -11.943 -3.848 15.629 1.00 94.94 91 THR A C 1
ATOM 720 O O . THR A 1 91 ? -11.070 -2.986 15.519 1.00 94.94 91 THR A O 1
ATOM 723 N N . GLY A 1 92 ? -12.847 -4.056 14.670 1.00 94.00 92 GLY A N 1
ATOM 724 C CA . GLY A 1 92 ? -12.876 -3.290 13.420 1.00 94.00 92 GLY A CA 1
ATOM 725 C C . GLY A 1 92 ? -11.790 -3.664 12.403 1.00 94.00 92 GLY A C 1
ATOM 726 O O . GLY A 1 92 ? -11.772 -3.123 11.303 1.00 94.00 92 GLY A O 1
ATOM 727 N N . TYR A 1 93 ? -10.870 -4.589 12.697 1.00 96.06 93 TYR A N 1
ATOM 728 C CA . TYR A 1 93 ? -9.898 -5.028 11.695 1.00 96.06 93 TYR A CA 1
ATOM 729 C C . TYR A 1 93 ? -10.561 -5.883 10.628 1.00 96.06 93 TYR A C 1
ATOM 731 O O . TYR A 1 93 ? -11.165 -6.895 10.952 1.00 96.06 93 TYR A O 1
ATOM 739 N N . VAL A 1 94 ? -10.371 -5.530 9.359 1.00 95.25 94 VAL A N 1
ATOM 740 C CA . VAL A 1 94 ? -10.724 -6.363 8.201 1.00 95.25 94 VAL A CA 1
ATOM 741 C C . VAL A 1 94 ? -9.462 -6.545 7.356 1.00 95.25 94 VAL A C 1
ATOM 743 O O . VAL A 1 94 ? -8.823 -5.534 7.020 1.00 95.25 94 VAL A O 1
ATOM 746 N N . PRO A 1 95 ? -9.050 -7.779 7.012 1.00 92.38 95 PRO A N 1
ATOM 747 C CA . PRO A 1 95 ? -7.881 -7.990 6.166 1.00 92.38 95 PRO A CA 1
ATOM 748 C C . PRO A 1 95 ? -8.100 -7.336 4.791 1.00 92.38 95 PRO A C 1
ATOM 750 O O . PRO A 1 95 ? -9.196 -7.421 4.239 1.00 92.38 95 PRO A O 1
ATOM 753 N N . PRO A 1 96 ? -7.112 -6.606 4.246 1.00 89.75 96 PRO A N 1
ATOM 754 C CA . PRO A 1 96 ? -7.237 -6.059 2.906 1.00 89.75 96 PRO A CA 1
ATOM 755 C C . PRO A 1 96 ? -7.113 -7.146 1.838 1.00 89.75 96 PRO A C 1
ATOM 757 O O . PRO A 1 96 ? -6.258 -8.021 1.947 1.00 89.75 96 PRO A O 1
ATOM 760 N N . GLN A 1 97 ? -7.931 -7.031 0.795 1.00 88.69 97 GLN A N 1
ATOM 761 C CA . GLN A 1 97 ? -7.836 -7.825 -0.428 1.00 88.69 97 GLN A CA 1
ATOM 762 C C . GLN A 1 97 ? -7.357 -6.909 -1.554 1.00 88.69 97 GLN A C 1
ATOM 764 O O . GLN A 1 97 ? -8.150 -6.225 -2.202 1.00 88.69 97 GLN A O 1
ATOM 769 N N . TRP A 1 98 ? -6.039 -6.825 -1.710 1.00 90.06 98 TRP A N 1
ATOM 770 C CA . TRP A 1 98 ? -5.418 -6.091 -2.811 1.00 90.06 98 TRP A CA 1
ATOM 771 C C . TRP A 1 98 ? -5.313 -6.980 -4.052 1.00 90.06 98 TRP A C 1
ATOM 773 O O . TRP A 1 98 ? -5.411 -8.201 -3.946 1.00 90.06 98 TRP A O 1
ATOM 783 N N . CYS A 1 99 ? -5.118 -6.368 -5.219 1.00 93.50 99 CYS A N 1
ATOM 784 C CA . CYS A 1 99 ? -4.595 -7.074 -6.385 1.00 93.50 99 CYS A CA 1
ATOM 785 C C . CYS A 1 99 ? -3.277 -7.794 -6.072 1.00 93.50 99 CYS A C 1
ATOM 787 O O . CYS A 1 99 ? -2.555 -7.433 -5.133 1.00 93.50 99 CYS A O 1
ATOM 789 N N . THR A 1 100 ? -2.971 -8.802 -6.880 1.00 94.88 100 THR A N 1
ATOM 790 C CA . THR A 1 100 ? -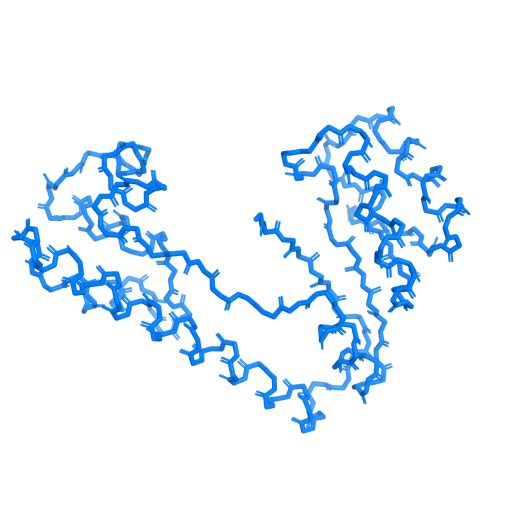1.667 -9.462 -6.844 1.00 94.88 100 THR A CA 1
ATOM 791 C C . THR A 1 100 ? -0.603 -8.607 -7.548 1.00 94.88 100 THR A C 1
ATOM 793 O O . THR A 1 100 ? -0.923 -7.565 -8.131 1.00 94.88 100 THR A O 1
ATOM 796 N N . ILE A 1 101 ? 0.668 -9.005 -7.440 1.00 95.81 101 ILE A N 1
ATOM 797 C CA . ILE A 1 101 ? 1.779 -8.309 -8.108 1.00 95.81 101 ILE A CA 1
ATOM 798 C C . ILE A 1 101 ? 1.632 -8.459 -9.624 1.00 95.81 101 ILE A C 1
ATOM 800 O O . ILE A 1 101 ? 1.693 -7.468 -10.341 1.00 95.81 101 ILE A O 1
ATOM 804 N N . GLU A 1 102 ? 1.335 -9.672 -10.072 1.00 96.38 102 GLU A N 1
ATOM 805 C CA . GLU A 1 102 ? 1.121 -10.071 -11.461 1.00 96.38 102 GLU A CA 1
ATOM 806 C C . GLU A 1 102 ? -0.001 -9.248 -12.094 1.00 96.38 102 GLU A C 1
ATOM 808 O O . GLU A 1 102 ? 0.228 -8.549 -13.070 1.00 96.38 102 GLU A O 1
ATOM 813 N N . GLN A 1 103 ? -1.177 -9.199 -11.455 1.00 96.44 103 GLN A N 1
ATOM 814 C CA . GLN A 1 103 ? -2.313 -8.412 -11.949 1.00 96.44 103 GLN A CA 1
ATOM 815 C C . GLN A 1 103 ? -1.976 -6.929 -12.131 1.00 96.44 103 GLN A C 1
ATOM 817 O O . GLN A 1 103 ? -2.470 -6.279 -13.050 1.00 96.44 103 GLN A O 1
ATOM 822 N N . ALA A 1 104 ? -1.186 -6.371 -11.215 1.00 96.81 104 ALA A N 1
ATOM 823 C CA . ALA A 1 104 ? -0.789 -4.977 -11.287 1.00 96.81 104 ALA A CA 1
ATOM 824 C C . ALA A 1 104 ? 0.260 -4.738 -12.385 1.00 96.81 104 ALA A C 1
ATOM 826 O O . ALA A 1 104 ? 0.143 -3.737 -13.089 1.00 96.81 104 ALA A O 1
ATOM 827 N N . ILE A 1 105 ? 1.235 -5.638 -12.559 1.00 97.69 105 ILE A N 1
ATOM 828 C CA . ILE A 1 105 ? 2.202 -5.578 -13.665 1.00 97.69 105 ILE A CA 1
ATOM 829 C C . ILE A 1 105 ? 1.469 -5.680 -15.004 1.00 97.69 105 ILE A C 1
ATOM 831 O O . ILE A 1 105 ? 1.619 -4.787 -15.837 1.00 97.69 105 ILE A O 1
ATOM 835 N N . ASP A 1 106 ? 0.605 -6.686 -15.158 1.00 97.00 106 ASP A N 1
ATOM 836 C CA . ASP A 1 106 ? -0.160 -6.926 -16.379 1.00 97.00 106 ASP A CA 1
ATOM 837 C C . ASP A 1 106 ? -0.920 -5.667 -16.795 1.00 97.00 106 ASP A C 1
ATOM 839 O O . ASP A 1 106 ? -0.786 -5.199 -17.922 1.00 97.00 106 ASP A O 1
ATOM 843 N N . VAL A 1 107 ? -1.691 -5.064 -15.886 1.00 97.38 107 VAL A N 1
ATOM 844 C CA . VAL A 1 107 ? -2.479 -3.865 -16.208 1.00 97.38 107 VAL A CA 1
ATOM 845 C C . VAL A 1 107 ? -1.585 -2.668 -16.554 1.00 97.38 107 VAL A C 1
ATOM 847 O O . VAL A 1 107 ? -1.922 -1.911 -17.466 1.00 97.38 107 VAL A O 1
ATOM 850 N N . ILE A 1 108 ? -0.445 -2.495 -15.873 1.00 97.75 108 ILE A N 1
ATOM 851 C CA . ILE A 1 108 ? 0.516 -1.428 -16.190 1.00 97.75 108 ILE A CA 1
ATOM 852 C C . ILE A 1 108 ? 1.065 -1.609 -17.610 1.00 97.75 108 ILE A C 1
ATOM 854 O O . ILE A 1 108 ? 1.054 -0.652 -18.388 1.00 97.75 108 ILE A O 1
ATOM 858 N N . HIS A 1 109 ? 1.479 -2.821 -17.975 1.00 97.75 109 HIS A N 1
ATOM 859 C CA . HIS A 1 109 ? 1.994 -3.120 -19.313 1.00 97.75 109 HIS A CA 1
ATOM 860 C C . HIS A 1 109 ? 0.931 -2.993 -20.398 1.00 97.75 109 HIS A C 1
ATOM 862 O O . HIS A 1 109 ? 1.205 -2.398 -21.436 1.00 97.75 109 HIS A O 1
ATOM 868 N N . HIS A 1 110 ? -0.293 -3.471 -20.155 1.00 96.56 110 HIS A N 1
ATOM 869 C CA . HIS A 1 110 ? -1.403 -3.307 -21.100 1.00 96.56 110 HIS A CA 1
ATOM 870 C C . HIS A 1 110 ? -1.737 -1.829 -21.332 1.00 96.56 110 HIS A C 1
ATOM 872 O O . HIS A 1 110 ? -2.152 -1.465 -22.424 1.00 96.56 110 HIS A O 1
ATOM 878 N N . SER A 1 111 ? -1.507 -0.965 -20.339 1.00 96.62 111 SER A N 1
ATOM 879 C CA . SER A 1 111 ? -1.605 0.491 -20.505 1.00 96.62 111 SER A CA 1
ATOM 880 C C . SER A 1 111 ? -0.365 1.145 -21.139 1.00 96.62 111 SER A C 1
ATOM 882 O O . SER A 1 111 ? -0.250 2.364 -21.117 1.00 96.62 111 SER A O 1
ATOM 884 N N . GLY A 1 112 ? 0.584 0.372 -21.676 1.00 96.25 112 GLY A N 1
ATOM 885 C CA . GLY A 1 112 ? 1.796 0.872 -22.343 1.00 96.25 112 GLY A CA 1
ATOM 886 C C . GLY A 1 112 ? 2.905 1.359 -21.403 1.00 96.25 112 GLY A C 1
ATOM 887 O O . GLY A 1 112 ? 3.913 1.898 -21.864 1.00 96.25 112 GLY A O 1
ATOM 888 N N . GLY A 1 113 ? 2.733 1.178 -20.093 1.00 96.69 113 GLY A N 1
ATOM 889 C CA . GLY A 1 113 ? 3.666 1.669 -19.090 1.00 96.69 113 GLY A CA 1
ATOM 890 C C . GLY A 1 113 ? 4.716 0.657 -18.650 1.00 96.69 113 GLY A C 1
ATOM 891 O O . GLY A 1 113 ? 4.848 -0.445 -19.180 1.00 96.69 113 GLY A O 1
ATOM 892 N N . LYS A 1 114 ? 5.464 1.064 -17.627 1.00 97.56 114 LYS A N 1
ATOM 893 C CA . LYS A 1 114 ? 6.526 0.294 -16.980 1.00 97.56 114 LYS A CA 1
ATOM 894 C C . LYS A 1 114 ? 6.226 0.106 -15.502 1.00 97.56 114 LYS A C 1
ATOM 896 O O . LYS A 1 114 ? 5.905 1.074 -14.808 1.00 97.56 114 LYS A O 1
ATOM 901 N N . ALA A 1 115 ? 6.313 -1.134 -15.034 1.00 97.75 115 ALA A N 1
ATOM 902 C CA . ALA A 1 115 ? 6.021 -1.508 -13.661 1.00 97.75 115 ALA A CA 1
ATOM 903 C C . ALA A 1 115 ? 7.263 -1.345 -12.781 1.00 97.75 115 ALA A C 1
ATOM 905 O O . ALA A 1 115 ? 8.347 -1.837 -13.097 1.00 97.75 115 ALA A O 1
ATOM 906 N N . VAL A 1 116 ? 7.090 -0.677 -11.641 1.00 97.44 116 VAL A N 1
ATOM 907 C CA . VAL A 1 116 ? 8.173 -0.365 -10.705 1.00 97.44 116 VAL A CA 1
ATOM 908 C C . VAL A 1 116 ? 7.836 -0.872 -9.312 1.00 97.44 116 VAL A C 1
ATOM 910 O O . VAL A 1 116 ? 6.805 -0.499 -8.751 1.00 97.44 116 VAL A O 1
ATOM 913 N N . LEU A 1 117 ? 8.731 -1.647 -8.700 1.00 96.56 117 LEU A N 1
ATOM 914 C CA . LEU A 1 117 ? 8.637 -1.985 -7.283 1.00 96.56 117 LEU A CA 1
ATOM 915 C C . LEU A 1 117 ? 9.028 -0.776 -6.424 1.00 96.56 117 LEU A C 1
ATOM 917 O O . LEU A 1 117 ? 10.200 -0.400 -6.347 1.00 96.56 117 LEU A O 1
ATOM 921 N N . ALA A 1 118 ? 8.039 -0.174 -5.765 1.00 93.81 118 ALA A N 1
ATOM 922 C CA . ALA A 1 118 ? 8.235 1.030 -4.969 1.00 93.81 118 ALA A CA 1
ATOM 923 C C . ALA A 1 118 ? 8.790 0.705 -3.579 1.00 93.81 118 ALA A C 1
ATOM 925 O O . ALA A 1 118 ? 8.387 -0.275 -2.944 1.00 93.81 118 ALA A O 1
ATOM 926 N N . HIS A 1 119 ? 9.696 1.559 -3.111 1.00 91.25 119 HIS A N 1
ATOM 927 C CA . HIS A 1 119 ? 10.275 1.635 -1.772 1.00 91.25 119 HIS A CA 1
ATOM 928 C C . HIS A 1 119 ? 10.508 0.274 -1.091 1.00 91.25 119 HIS A C 1
ATOM 930 O O . HIS A 1 119 ? 10.017 0.048 0.024 1.00 91.25 119 HIS A O 1
ATOM 936 N N . PRO A 1 120 ? 11.239 -0.658 -1.735 1.00 88.81 120 PRO A N 1
ATOM 937 C CA . PRO A 1 120 ? 11.357 -2.027 -1.251 1.00 88.81 120 PRO A CA 1
ATOM 938 C C . PRO A 1 120 ? 12.056 -2.145 0.111 1.00 88.81 120 PRO A C 1
ATOM 940 O O . PRO A 1 120 ? 11.721 -3.040 0.885 1.00 88.81 120 PRO A O 1
ATOM 943 N N . GLY A 1 121 ? 12.948 -1.205 0.447 1.00 86.31 121 GLY A N 1
ATOM 944 C CA . GLY A 1 121 ? 13.599 -1.118 1.762 1.00 86.31 121 GLY A CA 1
ATOM 945 C C . GLY A 1 121 ? 12.672 -0.709 2.916 1.00 86.31 121 GLY A C 1
ATOM 946 O O . GLY A 1 121 ? 12.992 -0.952 4.073 1.00 86.31 121 GLY A O 1
ATOM 947 N N . ARG A 1 122 ? 11.488 -0.142 2.629 1.00 87.69 122 ARG A N 1
ATOM 948 C CA . ARG A 1 122 ? 10.503 0.256 3.658 1.00 87.69 122 ARG A CA 1
ATOM 949 C C . ARG A 1 122 ? 9.574 -0.876 4.086 1.00 87.69 122 ARG A C 1
ATOM 951 O O . ARG A 1 122 ? 8.754 -0.690 4.987 1.00 87.69 122 ARG A O 1
ATOM 958 N N . TYR A 1 123 ? 9.631 -2.021 3.413 1.00 89.31 123 TYR A N 1
ATOM 959 C CA . TYR A 1 123 ? 8.876 -3.187 3.843 1.00 89.31 123 TYR A CA 1
ATOM 960 C C . TYR A 1 123 ? 9.549 -3.797 5.067 1.00 89.31 123 TYR A C 1
ATOM 962 O O . TYR A 1 123 ? 10.762 -3.967 5.090 1.00 89.31 123 TYR A O 1
ATOM 970 N N . ASP A 1 124 ? 8.745 -4.166 6.062 1.00 88.06 124 ASP A N 1
ATOM 971 C CA . ASP A 1 124 ? 9.202 -4.900 7.243 1.00 88.06 124 ASP A CA 1
ATOM 972 C C . ASP A 1 124 ? 9.551 -6.350 6.852 1.00 88.06 124 ASP A C 1
ATOM 974 O O . ASP A 1 124 ? 8.774 -7.289 7.042 1.00 88.06 124 ASP A O 1
ATOM 978 N N . LEU A 1 125 ? 10.681 -6.501 6.157 1.00 90.00 125 LEU A N 1
ATOM 979 C CA . LEU A 1 125 ? 11.179 -7.740 5.580 1.00 90.00 125 LEU A CA 1
ATOM 980 C C . LEU A 1 125 ? 12.627 -7.984 5.969 1.00 90.00 125 LEU A C 1
ATOM 982 O O . LEU A 1 125 ? 13.495 -7.136 5.795 1.00 90.00 125 LEU A O 1
ATOM 986 N N . SER A 1 126 ? 12.922 -9.226 6.354 1.00 92.19 126 SER A N 1
ATOM 987 C CA . SER A 1 126 ? 14.307 -9.703 6.368 1.00 92.19 126 SER A CA 1
ATOM 988 C C . SER A 1 126 ? 14.915 -9.651 4.958 1.00 92.19 126 SER A C 1
ATOM 990 O O . SER A 1 126 ? 14.204 -9.854 3.967 1.00 92.19 126 SER A O 1
ATOM 992 N N . ALA A 1 127 ? 16.241 -9.546 4.867 1.00 90.50 127 ALA A N 1
ATOM 993 C CA . ALA A 1 127 ? 16.966 -9.568 3.594 1.00 90.50 127 ALA A CA 1
ATOM 994 C C . ALA A 1 127 ? 16.622 -10.785 2.706 1.00 90.50 127 ALA A C 1
ATOM 996 O O . ALA A 1 127 ? 16.522 -10.657 1.486 1.00 90.50 127 ALA A O 1
ATOM 997 N N . LYS A 1 128 ? 16.382 -11.965 3.302 1.00 94.06 128 LYS A N 1
ATOM 998 C CA . LYS A 1 128 ? 15.976 -13.180 2.570 1.00 94.06 128 LYS A CA 1
ATOM 999 C C . LYS A 1 128 ? 14.624 -13.006 1.874 1.00 94.06 128 LYS A C 1
ATOM 1001 O O . LYS A 1 128 ? 14.465 -13.397 0.723 1.00 94.06 128 LYS A O 1
ATOM 1006 N N . TRP A 1 129 ? 13.648 -12.435 2.572 1.00 94.94 129 TRP A N 1
ATOM 1007 C CA . TRP A 1 129 ? 12.313 -12.202 2.021 1.00 94.94 129 TRP A CA 1
ATOM 1008 C C . TRP A 1 129 ? 12.293 -11.060 1.011 1.00 94.94 129 TRP A C 1
ATOM 1010 O O . TRP A 1 129 ? 11.580 -11.161 0.019 1.00 94.94 129 TRP A O 1
ATOM 1020 N N . LEU A 1 130 ? 13.112 -10.027 1.218 1.00 94.38 130 LEU A N 1
ATOM 1021 C CA . LEU A 1 130 ? 13.294 -8.960 0.239 1.00 94.38 130 LEU A CA 1
ATOM 1022 C C . LEU A 1 130 ? 13.839 -9.509 -1.087 1.00 94.38 130 LEU A C 1
ATOM 1024 O O . LEU A 1 130 ? 13.262 -9.245 -2.135 1.00 94.38 130 LEU A O 1
ATOM 1028 N N . LYS A 1 131 ? 14.882 -10.350 -1.039 1.00 95.31 131 LYS A N 1
ATOM 1029 C CA . LYS A 1 131 ? 15.407 -11.049 -2.225 1.00 95.31 131 LYS A CA 1
ATOM 1030 C C . LYS A 1 131 ? 14.326 -11.847 -2.951 1.00 95.31 131 LYS A C 1
ATOM 1032 O O . LYS A 1 131 ? 14.203 -11.745 -4.162 1.00 95.31 131 LYS A O 1
ATOM 1037 N N . ARG A 1 132 ? 13.506 -12.598 -2.208 1.00 96.00 132 ARG A N 1
ATOM 1038 C CA . ARG A 1 132 ? 12.391 -13.366 -2.786 1.00 96.00 132 ARG A CA 1
ATOM 1039 C C . ARG A 1 132 ? 11.328 -12.480 -3.429 1.00 96.00 132 ARG A C 1
ATOM 1041 O O . ARG A 1 132 ? 10.790 -12.865 -4.455 1.00 96.00 132 ARG A O 1
ATOM 1048 N N . LEU A 1 133 ? 11.017 -11.330 -2.830 1.00 96.12 133 LEU A N 1
ATOM 1049 C CA . LEU A 1 133 ? 10.072 -10.369 -3.398 1.00 96.12 133 LEU A CA 1
ATOM 1050 C C . LEU A 1 133 ? 10.591 -9.806 -4.722 1.00 96.12 133 LEU A C 1
ATOM 1052 O O . LEU A 1 133 ? 9.839 -9.770 -5.687 1.00 96.12 133 LEU A O 1
ATOM 1056 N N . VAL A 1 134 ? 11.856 -9.375 -4.758 1.00 96.44 134 VAL A N 1
ATOM 1057 C CA . VAL A 1 134 ? 12.474 -8.823 -5.973 1.00 96.44 134 VAL A CA 1
ATOM 1058 C C . VAL A 1 134 ? 12.551 -9.887 -7.066 1.00 96.44 134 VAL A C 1
ATOM 1060 O O . VAL A 1 134 ? 12.172 -9.601 -8.195 1.00 96.44 134 VAL A O 1
ATOM 1063 N N . ALA A 1 135 ? 12.955 -11.114 -6.720 1.00 96.88 135 ALA A N 1
ATOM 1064 C CA . ALA A 1 135 ? 12.965 -12.239 -7.651 1.00 96.88 135 ALA A CA 1
ATOM 1065 C C . ALA A 1 135 ? 11.571 -12.501 -8.229 1.00 96.88 135 ALA A C 1
ATOM 1067 O O . ALA A 1 135 ? 11.399 -12.450 -9.434 1.00 96.88 135 ALA A O 1
ATOM 1068 N N . HIS A 1 136 ? 10.558 -12.655 -7.373 1.00 97.00 136 HIS A N 1
ATOM 1069 C CA . HIS A 1 136 ? 9.180 -12.877 -7.811 1.00 97.00 136 HIS A CA 1
ATOM 1070 C C . HIS A 1 136 ? 8.648 -11.726 -8.681 1.00 97.00 136 HIS A C 1
ATOM 1072 O O . HIS A 1 136 ? 7.994 -11.966 -9.686 1.00 97.00 136 HIS A O 1
ATOM 1078 N N . PHE A 1 137 ? 8.957 -10.473 -8.339 1.00 97.69 137 PHE A N 1
ATOM 1079 C CA . PHE A 1 137 ? 8.592 -9.321 -9.163 1.00 97.69 137 PHE A CA 1
ATOM 1080 C C . PHE A 1 137 ? 9.247 -9.369 -10.554 1.00 97.69 137 PHE A C 1
ATOM 1082 O O . PHE A 1 137 ? 8.575 -9.105 -11.548 1.00 97.69 137 PHE A O 1
ATOM 1089 N N . ALA A 1 138 ? 10.528 -9.735 -10.633 1.00 97.25 138 ALA A N 1
ATOM 1090 C CA . ALA A 1 138 ? 11.248 -9.877 -11.897 1.00 97.25 138 ALA A CA 1
ATOM 1091 C C . ALA A 1 138 ? 10.769 -11.087 -12.722 1.00 97.25 138 ALA A C 1
ATOM 1093 O O . ALA A 1 138 ? 10.606 -10.966 -13.934 1.00 97.25 138 ALA A O 1
ATOM 1094 N N . ASP A 1 139 ? 10.473 -12.218 -12.073 1.00 97.19 139 ASP A N 1
ATOM 1095 C CA . ASP A 1 139 ? 9.935 -13.432 -12.708 1.00 97.19 139 ASP A CA 1
ATOM 1096 C C . ASP A 1 139 ? 8.577 -13.167 -13.380 1.00 97.19 139 ASP A C 1
ATOM 1098 O O . ASP A 1 139 ? 8.236 -13.802 -14.375 1.00 97.19 139 ASP A O 1
ATOM 1102 N N . HIS A 1 140 ? 7.822 -12.191 -12.867 1.00 96.94 140 HIS A N 1
ATOM 1103 C CA . HIS A 1 140 ? 6.576 -11.698 -13.457 1.00 96.94 140 HIS A CA 1
ATOM 1104 C C . HIS A 1 140 ? 6.768 -10.467 -14.350 1.00 96.94 140 HIS A C 1
ATOM 1106 O O . HIS A 1 140 ? 5.836 -9.694 -14.542 1.00 96.94 140 HIS A O 1
ATOM 1112 N N . HIS A 1 141 ? 7.965 -10.290 -14.913 1.00 96.88 141 HIS A N 1
ATOM 1113 C CA . HIS A 1 141 ? 8.295 -9.251 -15.891 1.00 96.88 141 HIS A CA 1
ATOM 1114 C C . HIS A 1 141 ? 8.233 -7.809 -15.367 1.00 96.88 141 HIS A C 1
ATOM 1116 O O . HIS A 1 141 ? 8.069 -6.872 -16.145 1.00 96.88 141 HIS A O 1
ATOM 1122 N N . GLY A 1 142 ? 8.402 -7.591 -14.063 1.00 97.06 142 GLY A N 1
ATOM 1123 C CA . GLY A 1 142 ? 8.610 -6.245 -13.536 1.00 97.06 142 GLY A CA 1
ATOM 1124 C C . GLY A 1 142 ? 9.805 -5.546 -14.203 1.00 97.06 142 GLY A C 1
ATOM 1125 O O . GLY A 1 142 ? 10.819 -6.181 -14.472 1.00 97.06 142 GLY A O 1
ATOM 1126 N N . ASP A 1 143 ? 9.704 -4.240 -14.474 1.00 98.00 143 ASP A N 1
ATOM 1127 C CA . ASP A 1 143 ? 10.724 -3.528 -15.265 1.00 98.00 143 ASP A CA 1
ATOM 1128 C C . ASP A 1 143 ? 11.800 -2.863 -14.397 1.00 98.00 143 ASP A C 1
ATOM 1130 O O . ASP A 1 143 ? 12.968 -2.763 -14.779 1.00 98.00 143 ASP A O 1
ATOM 1134 N N . ALA A 1 144 ? 11.403 -2.342 -13.235 1.00 97.12 144 ALA A N 1
ATOM 1135 C CA . ALA A 1 144 ? 12.278 -1.506 -12.427 1.00 97.12 144 ALA A CA 1
ATOM 1136 C C . ALA A 1 144 ? 12.000 -1.621 -10.928 1.00 97.12 144 ALA A C 1
ATOM 1138 O O . ALA A 1 144 ? 10.936 -2.052 -10.489 1.00 97.12 144 ALA A O 1
ATOM 1139 N N . MET A 1 145 ? 12.946 -1.170 -10.114 1.00 95.81 145 MET A N 1
ATOM 1140 C CA . MET A 1 145 ? 12.739 -1.012 -8.679 1.00 95.81 145 MET A CA 1
ATOM 1141 C C . MET A 1 145 ? 13.350 0.284 -8.173 1.00 95.81 145 MET A C 1
ATOM 1143 O O . MET A 1 145 ? 14.355 0.773 -8.691 1.00 95.81 145 MET A O 1
ATOM 1147 N N . GLU A 1 146 ? 12.747 0.843 -7.132 1.00 94.31 146 GLU A N 1
ATOM 1148 C CA . GLU A 1 146 ? 13.316 1.998 -6.455 1.00 94.31 146 GLU A CA 1
ATOM 1149 C C . GLU A 1 146 ? 14.572 1.583 -5.677 1.00 94.31 146 GLU A C 1
ATOM 1151 O O . GLU A 1 146 ? 14.533 0.693 -4.823 1.00 94.31 146 GLU A O 1
ATOM 1156 N N . VAL A 1 147 ? 15.694 2.233 -5.989 1.00 92.62 147 VAL A N 1
ATOM 1157 C CA . VAL A 1 147 ? 17.007 1.961 -5.385 1.00 92.62 147 VAL A CA 1
ATOM 1158 C C . VAL A 1 147 ? 17.513 3.114 -4.530 1.00 92.62 147 VAL A C 1
ATOM 1160 O O . VAL A 1 147 ? 18.334 2.874 -3.650 1.00 92.62 147 VAL A O 1
ATOM 1163 N N . ALA A 1 148 ? 17.037 4.340 -4.771 1.00 86.25 148 ALA A N 1
ATOM 1164 C CA . ALA A 1 148 ? 17.463 5.533 -4.050 1.00 86.25 148 ALA A CA 1
ATOM 1165 C C . ALA A 1 148 ? 16.264 6.361 -3.580 1.00 86.25 148 ALA A C 1
ATOM 1167 O O . ALA A 1 148 ? 15.383 6.687 -4.374 1.00 86.25 148 ALA A O 1
ATOM 1168 N N . GLN A 1 149 ? 16.282 6.723 -2.296 1.00 82.06 149 GLN A N 1
ATOM 1169 C CA . GLN A 1 149 ? 15.296 7.600 -1.663 1.00 82.06 149 GLN A CA 1
ATOM 1170 C C . GLN A 1 149 ? 15.981 8.679 -0.818 1.00 82.06 149 GLN A C 1
ATOM 1172 O O . GLN A 1 149 ? 17.108 8.490 -0.340 1.00 82.06 149 GLN A O 1
ATOM 1177 N N . CYS A 1 150 ? 15.267 9.774 -0.547 1.00 77.44 150 CYS A N 1
ATOM 1178 C CA . CYS A 1 150 ? 15.675 10.757 0.455 1.00 77.44 150 CYS A CA 1
ATOM 1179 C C . CYS A 1 150 ? 15.908 10.094 1.823 1.00 77.44 150 CYS A C 1
ATOM 1181 O O . CYS A 1 150 ? 15.113 9.264 2.263 1.00 77.44 150 CYS A 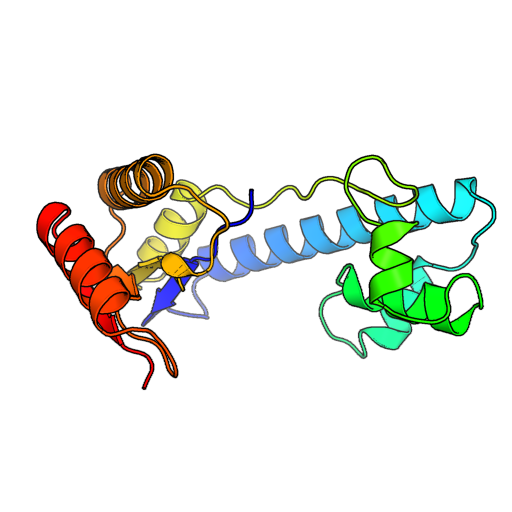O 1
ATOM 1183 N N . GLN A 1 151 ? 16.993 10.491 2.498 1.00 76.25 151 GLN A N 1
ATOM 1184 C CA . GLN A 1 151 ? 17.398 9.999 3.827 1.00 76.25 151 GLN A CA 1
ATOM 1185 C C . GLN A 1 151 ? 17.726 8.494 3.907 1.00 76.25 151 GLN A C 1
ATOM 1187 O O . GLN A 1 151 ? 17.766 7.922 4.994 1.00 76.25 151 GLN A O 1
ATOM 1192 N N . GLN A 1 152 ? 18.009 7.847 2.775 1.00 82.81 152 GLN A N 1
ATOM 1193 C CA . GLN A 1 152 ? 18.445 6.453 2.745 1.00 82.81 152 GLN A CA 1
ATOM 1194 C C . GLN A 1 152 ? 19.941 6.306 3.055 1.00 82.81 152 GLN A C 1
ATOM 1196 O O . GLN A 1 152 ? 20.768 7.070 2.546 1.00 82.81 152 GLN A O 1
ATOM 1201 N N . SER A 1 153 ? 20.306 5.272 3.822 1.00 85.06 153 SER A N 1
ATOM 1202 C CA . SER A 1 153 ? 21.715 4.968 4.089 1.00 85.06 153 SER A CA 1
ATOM 1203 C C . SER A 1 153 ? 22.469 4.548 2.808 1.00 85.06 153 SER A C 1
ATOM 1205 O O . SER A 1 153 ? 21.900 3.864 1.947 1.00 85.06 153 SER A O 1
ATOM 1207 N N . PRO A 1 154 ? 23.767 4.885 2.666 1.00 86.12 154 PRO A N 1
ATOM 1208 C CA . PRO A 1 154 ? 24.561 4.468 1.505 1.00 86.12 154 PRO A CA 1
ATOM 1209 C C . PRO A 1 154 ? 24.647 2.942 1.323 1.00 86.12 154 PRO A C 1
ATOM 1211 O O . PRO A 1 154 ? 24.658 2.444 0.195 1.00 86.12 154 PRO A O 1
ATOM 1214 N N . ASN A 1 155 ? 24.672 2.189 2.428 1.00 88.44 155 ASN A N 1
ATOM 1215 C CA . ASN A 1 155 ? 24.735 0.728 2.395 1.00 88.44 155 ASN A CA 1
ATOM 1216 C C . ASN A 1 155 ? 23.438 0.122 1.839 1.00 88.44 155 ASN A C 1
ATOM 1218 O O . ASN A 1 155 ? 23.483 -0.719 0.947 1.00 88.44 155 ASN A O 1
ATOM 1222 N N . GLU A 1 156 ? 22.279 0.594 2.306 1.00 87.31 156 GLU A N 1
ATOM 1223 C CA . GLU A 1 156 ? 20.978 0.132 1.812 1.00 87.31 156 GLU A CA 1
ATOM 1224 C C . GLU A 1 156 ? 20.825 0.398 0.309 1.00 87.31 156 GLU A C 1
ATOM 1226 O O . GLU A 1 156 ? 20.469 -0.505 -0.448 1.00 87.31 156 GLU A O 1
ATOM 1231 N N . ARG A 1 157 ? 21.208 1.596 -0.150 1.00 90.69 157 ARG A N 1
ATOM 1232 C CA . ARG A 1 157 ? 21.229 1.945 -1.578 1.00 90.69 157 ARG A CA 1
ATOM 1233 C C . ARG A 1 157 ? 22.083 0.975 -2.395 1.00 90.69 157 ARG A C 1
ATOM 1235 O O . ARG A 1 157 ? 21.654 0.489 -3.439 1.00 90.69 157 ARG A O 1
ATOM 1242 N N . THR A 1 158 ? 23.284 0.666 -1.909 1.00 91.44 158 THR A N 1
ATOM 1243 C CA . THR A 1 158 ? 24.217 -0.257 -2.577 1.00 91.44 158 THR A CA 1
ATOM 1244 C C . THR A 1 158 ? 23.653 -1.678 -2.648 1.00 91.44 158 THR A C 1
ATOM 1246 O O . THR A 1 158 ? 23.773 -2.351 -3.678 1.00 91.44 158 THR A O 1
ATOM 1249 N N . GLN A 1 159 ? 22.991 -2.133 -1.581 1.00 91.62 159 GLN A N 1
ATOM 1250 C CA . GLN A 1 159 ? 22.332 -3.437 -1.544 1.00 91.62 159 GLN A CA 1
ATOM 1251 C C . GLN A 1 159 ? 21.172 -3.508 -2.542 1.00 91.62 159 GLN A C 1
ATOM 1253 O O . GLN A 1 159 ? 21.118 -4.446 -3.337 1.00 91.62 159 GLN A O 1
ATOM 1258 N N . LEU A 1 160 ? 20.289 -2.505 -2.562 1.00 93.12 160 LEU A N 1
ATOM 1259 C CA . LEU A 1 160 ? 19.167 -2.447 -3.503 1.00 93.12 160 LEU A CA 1
ATOM 1260 C C . LEU A 1 160 ? 19.638 -2.354 -4.959 1.00 93.12 160 LEU A C 1
ATOM 1262 O O . LEU A 1 160 ? 19.127 -3.079 -5.807 1.00 93.12 160 LEU A O 1
ATOM 1266 N N . ALA A 1 161 ? 20.655 -1.540 -5.251 1.00 93.75 161 ALA A N 1
ATOM 1267 C CA . ALA A 1 161 ? 21.245 -1.452 -6.588 1.00 93.75 161 ALA A CA 1
ATOM 1268 C C . ALA A 1 161 ? 21.881 -2.778 -7.039 1.00 93.75 161 ALA A C 1
ATOM 1270 O O . ALA A 1 161 ? 21.880 -3.118 -8.222 1.00 93.75 161 ALA A O 1
ATOM 1271 N N . THR A 1 162 ? 22.429 -3.554 -6.103 1.00 95.00 162 THR A N 1
ATOM 1272 C CA . THR A 1 162 ? 22.954 -4.892 -6.399 1.00 95.00 162 THR A CA 1
ATOM 1273 C C . THR A 1 162 ? 21.829 -5.876 -6.706 1.00 95.00 162 THR A C 1
ATOM 1275 O O . THR A 1 162 ? 21.940 -6.609 -7.685 1.00 95.00 162 THR A O 1
ATOM 1278 N N . LEU A 1 163 ? 20.728 -5.846 -5.948 1.00 94.56 163 LEU A N 1
ATOM 1279 C CA . LEU A 1 163 ? 19.545 -6.667 -6.233 1.00 94.56 163 LEU A CA 1
ATOM 1280 C C . LEU A 1 163 ? 18.923 -6.330 -7.590 1.00 94.56 163 LEU A C 1
ATOM 1282 O O . LEU A 1 163 ? 18.625 -7.242 -8.355 1.00 94.56 163 LEU A O 1
ATOM 1286 N N . ALA A 1 164 ? 18.790 -5.042 -7.915 1.00 96.00 164 ALA A N 1
ATOM 1287 C CA . ALA A 1 164 ? 18.269 -4.605 -9.207 1.00 96.00 164 ALA A CA 1
ATOM 1288 C C . ALA A 1 164 ? 19.098 -5.186 -10.365 1.00 96.00 164 ALA A C 1
ATOM 1290 O O . ALA A 1 164 ? 18.549 -5.808 -11.270 1.00 96.00 164 ALA A O 1
ATOM 1291 N N . ARG A 1 165 ? 20.434 -5.084 -10.284 1.00 96.19 165 ARG A N 1
ATOM 1292 C CA . ARG A 1 165 ? 21.347 -5.646 -11.294 1.00 96.19 165 ARG A CA 1
ATOM 1293 C C . ARG A 1 165 ? 21.259 -7.168 -11.404 1.00 96.19 165 ARG A C 1
ATOM 1295 O O . ARG A 1 165 ? 21.273 -7.681 -12.515 1.00 96.19 165 ARG A O 1
ATOM 1302 N N . GLN A 1 166 ? 21.161 -7.879 -10.278 1.00 96.62 166 GLN A N 1
ATOM 1303 C CA . GLN A 1 166 ? 21.044 -9.345 -10.258 1.00 96.62 166 GLN A CA 1
ATOM 1304 C C . GLN A 1 166 ? 19.786 -9.855 -10.966 1.00 96.62 166 GLN A C 1
ATOM 1306 O O . GLN A 1 166 ? 19.806 -10.950 -11.514 1.00 96.62 166 GLN A O 1
ATOM 1311 N N . HIS A 1 167 ? 18.715 -9.063 -10.955 1.00 96.44 167 HIS A N 1
ATOM 1312 C CA . HIS A 1 167 ? 17.430 -9.410 -11.558 1.00 96.44 167 HIS A CA 1
ATOM 1313 C C . HIS A 1 167 ? 17.136 -8.628 -12.848 1.00 96.44 167 HIS A C 1
ATOM 1315 O O . HIS A 1 167 ? 15.999 -8.624 -13.305 1.00 96.44 167 HIS A O 1
ATOM 1321 N N . HIS A 1 168 ? 18.143 -7.971 -13.438 1.00 96.19 168 HIS A N 1
ATOM 1322 C CA . HIS A 1 168 ? 18.017 -7.188 -14.676 1.00 96.19 168 HIS A CA 1
ATOM 1323 C C . HIS A 1 168 ? 16.935 -6.089 -14.638 1.00 96.19 168 HIS A C 1
ATOM 13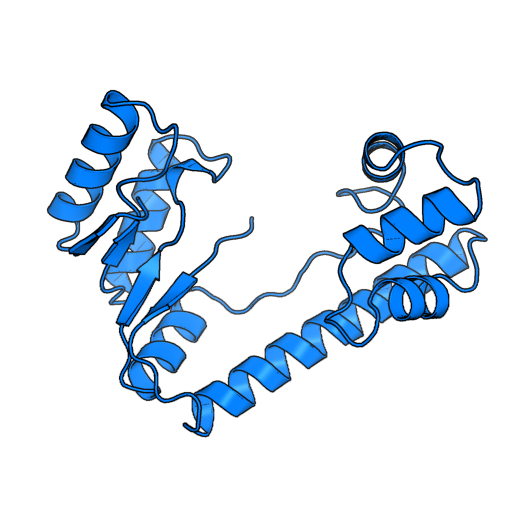25 O O . HIS A 1 168 ? 16.357 -5.742 -15.665 1.00 96.19 168 HIS A O 1
ATOM 1331 N N . LEU A 1 169 ? 16.695 -5.506 -13.461 1.00 96.75 169 LEU A N 1
ATOM 1332 C CA . LEU A 1 169 ? 15.751 -4.408 -13.256 1.00 96.75 169 LEU A CA 1
ATOM 1333 C C . LEU A 1 169 ? 16.449 -3.053 -13.402 1.00 96.75 169 LEU A C 1
ATOM 1335 O O . LEU A 1 169 ? 17.578 -2.866 -12.932 1.00 96.75 169 LEU A O 1
ATOM 1339 N N . TRP A 1 170 ? 15.752 -2.063 -13.961 1.00 96.19 170 TRP A N 1
ATOM 1340 C CA . TRP A 1 170 ? 16.219 -0.678 -13.899 1.00 96.19 170 TRP A CA 1
ATOM 1341 C C . TRP A 1 170 ? 16.163 -0.135 -12.465 1.00 96.19 170 TRP A C 1
ATOM 1343 O O . TRP A 1 170 ? 15.251 -0.437 -11.694 1.00 96.19 170 TRP A O 1
ATOM 1353 N N . GLY A 1 171 ? 17.145 0.693 -12.105 1.00 93.38 171 GLY A N 1
ATOM 1354 C CA . GLY A 1 171 ? 17.182 1.380 -10.817 1.00 93.38 171 GLY A CA 1
ATOM 1355 C C . GLY A 1 171 ? 16.545 2.762 -10.916 1.00 93.38 171 GLY A C 1
ATOM 1356 O O . GLY A 1 171 ? 17.055 3.615 -11.637 1.00 93.38 171 GLY A O 1
ATOM 1357 N N . ILE A 1 172 ? 15.465 2.996 -10.171 1.00 91.69 172 ILE A N 1
ATOM 1358 C CA . ILE A 1 172 ? 14.811 4.309 -10.093 1.00 91.69 172 ILE A CA 1
ATOM 1359 C C . ILE A 1 172 ? 15.255 5.046 -8.833 1.00 91.69 172 ILE A C 1
ATOM 1361 O O . ILE A 1 172 ? 15.335 4.465 -7.746 1.00 91.69 172 ILE A O 1
ATOM 1365 N N . ALA A 1 173 ? 15.529 6.338 -8.987 1.00 86.19 173 ALA A N 1
ATOM 1366 C CA . ALA A 1 173 ? 15.832 7.249 -7.898 1.00 86.19 173 ALA A CA 1
ATOM 1367 C C . ALA A 1 173 ? 14.715 8.286 -7.756 1.00 86.19 173 ALA A C 1
ATOM 1369 O O . ALA A 1 173 ? 14.305 8.887 -8.747 1.00 86.19 173 ALA A O 1
ATOM 1370 N N . TRP A 1 174 ? 14.273 8.509 -6.521 1.00 69.56 174 TRP A N 1
ATOM 1371 C CA . TRP A 1 174 ? 13.450 9.655 -6.148 1.00 69.56 174 TRP A CA 1
ATOM 1372 C C . TRP A 1 174 ? 14.287 10.535 -5.226 1.00 69.56 174 TRP A C 1
ATOM 1374 O O . TRP A 1 174 ? 14.496 10.207 -4.052 1.00 69.56 174 TRP A O 1
ATOM 1384 N N . ILE A 1 175 ? 14.840 11.592 -5.817 1.00 59.25 175 ILE A N 1
ATOM 1385 C CA . ILE A 1 175 ? 15.709 12.590 -5.183 1.00 59.25 175 ILE A CA 1
ATOM 1386 C C . ILE A 1 175 ? 15.047 13.960 -5.210 1.00 59.25 175 ILE A C 1
ATOM 1388 O O . ILE A 1 175 ? 14.316 14.233 -6.187 1.00 59.25 175 ILE A O 1
#

Radius of gyration: 18.82 Å; chains: 1; bounding box: 47×28×45 Å